Protein 1ZUZ (pdb70)

CATH classification: 1.10.238.10 (+1 more: 1.10.238.10)

B-factor: mean 43.31, std 7.16, range [25.45, 80.24]

Sequence (164 aa):
LTEEQIAEFKEAFSSLFDKDGDGTITTKELGTVMMRSLGQNPTEAELQDMINEVDADGNGTIDFPEFLTMMMMARKMKDTDSEEEIREAFRVFDKDGNGYISAAELRHVMTNLGEKLTDEEVDEMIREADIDGDGQVNYEEFVQMMMTAKRRRWWKLDFSSIVSLCNHLTR

Foldseek 3Di:
DDPVVVVVLVVLVCLQVVVPPQWHALVSVQQLQVLLPDHDDSVRSQVLQVVQVPVPPSIAGSVSSVVCCVPVPPPPDDPVVLVSVVCSQVVVPPQWRALVSNVSSCVSSPHDDDSVVSQVVQVVLCPPPPRTHGSVSSVVVVPDD/DCPPVVVVVVVVVVVVVVD

Organism: Homo sapiens (NCBI:txid9606)

Secondary structure (DSSP, 8-state):
--HHHHHHHHHHHHHH-TT-SS-B-HHHHHHHHHHTT----HHHHHHHHHHH-TT-SSSB-HHHHHHHHHHHSSS---HHHHHHHHHHHSTT-SSEE-HHHHHHHHHHHT----HHHHHHHHHHH-SSSSSSEEHHHHHHHTT--/--HHHHHHHHHHHHHHH--

GO terms:
  GO:0005509 calcium ion binding (F, IDA)
  GO:0035458 cellular response to interferon-beta (P, IDA)
  GO:0043539 protein serine/threonine kinase activator activity (F, IDA)
  GO:0046427 positive regulation of receptor signaling pathway via JAK-STAT (P, IDA)
  GO:0071346 cellular response to type II interferon (P, IDA)
  GO:0005737 cytoplasm (C, IDA)
  GO:1990456 mitochondrion-endoplasmic reticulum membrane tethering (P, IDA)
  GO:0016240 autophagosome membrane docking (P, IDA)
  GO:0060314 regulation of ryanodine-sensitive calcium-release channel activity (P, IDA)
  GO:0060315 negative regulation of ryanodine-sensitive calcium-release channel activity (P, IDA)
  GO:0140056 organelle localization by membrane tethering (P, IDA)
  GO:0019855 calcium channel inhibitor activity (F, IDA)
  GO:1901842 negative regulation of high voltage-gated calcium channel activity (P, IMP)
  GO:0098901 regulation of cardiac muscle cell action potential (P, IMP)
  GO:0005515 protein binding (F, IPI)
  GO:0005576 extracellular region (C, TAS)
  GO:0005654 nucleoplasm (C, TAS)
  GO:0005829 cytosol (C, TAS)
  GO:0005886 plasma membrane (C, TAS)
  GO:0072542 protein phosphatase activator activity (F, IDA)

Structure (mmCIF, N/CA/C/O backbone):
data_1ZUZ
#
_entry.id   1ZUZ
#
_cell.length_a   66.520
_cell.length_b   34.030
_cell.length_c   73.850
_cell.angle_alpha   90.00
_cell.angle_beta   109.58
_cell.angle_gamma   90.00
#
_symmetry.space_group_name_H-M   'C 1 2 1'
#
loop_
_entity.id
_entity.type
_entity.pdbx_description
1 polymer calmodulin
2 polymer 'DRP-1 kinase'
3 non-polymer 'CALCIUM ION'
4 water water
#
loop_
_atom_site.group_PDB
_atom_site.id
_atom_site.type_symbol
_atom_site.label_atom_id
_atom_site.label_alt_id
_atom_site.label_comp_id
_atom_site.label_asym_id
_atom_site.label_entity_id
_atom_site.label_seq_id
_atom_site.pdbx_PDB_ins_code
_atom_site.Cartn_x
_atom_site.Cartn_y
_atom_site.Cartn_z
_atom_site.occupancy
_atom_site.B_iso_or_equiv
_atom_site.auth_seq_id
_atom_site.auth_comp_id
_atom_site.auth_asym_id
_atom_site.auth_atom_id
_atom_site.pdbx_PDB_model_num
ATOM 1 N N . LEU A 1 5 ? 25.336 -8.364 35.924 1.00 44.82 4 LEU A N 1
ATOM 2 C CA . LEU A 1 5 ? 25.212 -7.194 34.987 1.00 44.20 4 LEU A CA 1
ATOM 3 C C . LEU A 1 5 ? 26.554 -6.909 34.303 1.00 42.45 4 LEU A C 1
ATOM 4 O O . LEU A 1 5 ? 27.525 -6.569 34.974 1.00 45.23 4 LEU A O 1
ATOM 9 N N . THR A 1 6 ? 26.615 -7.094 32.984 1.00 38.57 5 THR A N 1
ATOM 10 C CA . THR A 1 6 ? 27.857 -6.902 32.230 1.00 34.82 5 THR A CA 1
ATOM 11 C C . THR A 1 6 ? 27.978 -5.489 31.669 1.00 33.61 5 THR A C 1
ATOM 12 O O . THR A 1 6 ? 27.004 -4.763 31.525 1.00 31.80 5 THR A O 1
ATOM 16 N N . GLU A 1 7 ? 29.206 -5.108 31.334 1.00 34.47 6 GLU A N 1
ATOM 17 C CA . GLU A 1 7 ? 29.429 -3.803 30.746 1.00 34.85 6 GLU A CA 1
ATOM 18 C C . GLU A 1 7 ? 28.741 -3.702 29.371 1.00 34.65 6 GLU A C 1
ATOM 19 O O . GLU A 1 7 ? 28.276 -2.639 28.992 1.00 36.45 6 GLU A O 1
ATOM 25 N N . GLU A 1 8 ? 28.658 -4.821 28.649 1.00 33.25 7 GLU A N 1
ATOM 26 C CA . GLU A 1 8 ? 27.988 -4.861 27.356 1.00 33.00 7 GLU A CA 1
ATOM 27 C C . GLU A 1 8 ? 26.480 -4.610 27.503 1.00 32.97 7 GLU A C 1
ATOM 28 O O . GLU A 1 8 ? 25.910 -3.864 26.726 1.00 33.42 7 GLU A O 1
ATOM 34 N N . GLN A 1 9 ? 25.859 -5.215 28.509 1.00 33.45 8 GLN A N 1
ATOM 35 C CA . GLN A 1 9 ? 24.426 -4.973 28.796 1.00 34.66 8 GLN A CA 1
ATOM 36 C C . GLN A 1 9 ? 24.193 -3.512 29.141 1.00 34.27 8 GLN A C 1
ATOM 37 O O . GLN A 1 9 ? 23.204 -2.897 28.733 1.00 36.53 8 GLN A O 1
ATOM 43 N N . ILE A 1 10 ? 25.095 -2.953 29.950 1.00 35.63 9 ILE A N 1
ATOM 44 C CA . ILE A 1 10 ? 25.035 -1.548 30.288 1.00 35.63 9 ILE A CA 1
ATOM 45 C C . ILE A 1 10 ? 25.190 -0.690 29.028 1.00 35.91 9 ILE A C 1
ATOM 46 O O . ILE A 1 10 ? 24.439 0.263 28.845 1.00 37.95 9 ILE A O 1
ATOM 51 N N . ALA A 1 11 ? 26.163 -1.021 28.192 1.00 36.63 10 ALA A N 1
ATOM 52 C CA . ALA A 1 11 ? 26.358 -0.324 26.913 1.00 37.84 10 ALA A CA 1
ATOM 53 C C . ALA A 1 11 ? 25.098 -0.362 26.014 1.00 38.17 10 ALA A C 1
ATOM 54 O O . ALA A 1 11 ? 24.737 0.628 25.367 1.00 39.82 10 ALA A O 1
ATOM 56 N N . GLU A 1 12 ? 24.444 -1.514 25.989 1.00 37.13 11 GLU A N 1
ATOM 57 C CA . GLU A 1 12 ? 23.186 -1.664 25.258 1.00 37.92 11 GLU A CA 1
ATOM 58 C C . GLU A 1 12 ? 22.086 -0.777 25.815 1.00 37.70 11 GLU A C 1
ATOM 59 O O . GLU A 1 12 ? 21.375 -0.170 25.036 1.00 38.55 11 GLU A O 1
ATOM 65 N N . PHE A 1 13 ? 21.953 -0.679 27.149 1.00 38.68 12 PHE A N 1
ATOM 66 C CA . PHE A 1 13 ? 20.956 0.212 27.779 1.00 40.90 12 PHE A CA 1
ATOM 67 C C . PHE A 1 13 ? 21.254 1.647 27.395 1.00 39.96 12 PHE A C 1
ATOM 68 O O . PHE A 1 13 ? 20.357 2.401 27.036 1.00 39.73 12 PHE A O 1
ATOM 76 N N . LYS 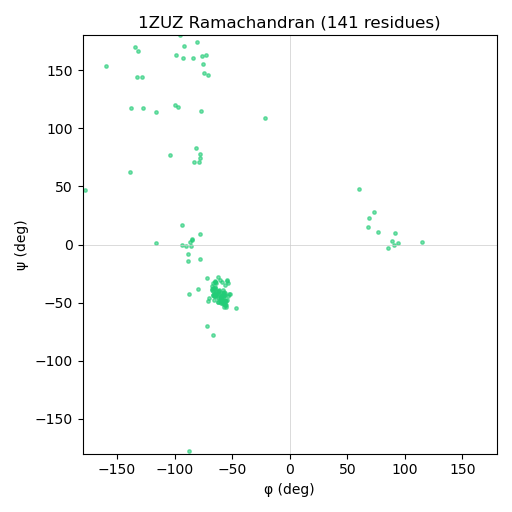A 1 14 ? 22.527 2.016 27.499 1.00 40.69 13 LYS A N 1
ATOM 77 C CA . LYS A 1 14 ? 22.980 3.351 27.125 1.00 41.71 13 LYS A CA 1
ATOM 78 C C . LYS A 1 14 ? 22.649 3.710 25.694 1.00 39.42 13 LYS A C 1
ATOM 79 O O . LYS A 1 14 ? 22.148 4.804 25.436 1.00 39.53 13 LYS A O 1
ATOM 85 N N . GLU A 1 15 ? 22.964 2.805 24.768 1.00 39.99 14 GLU A N 1
ATOM 86 C CA . GLU A 1 15 ? 22.665 2.988 23.339 1.00 39.49 14 GLU A CA 1
ATOM 87 C C . GLU A 1 15 ? 21.167 3.244 23.142 1.00 38.91 14 GLU A C 1
ATOM 88 O O . GLU A 1 15 ? 20.785 4.216 22.508 1.00 38.86 14 GLU A O 1
ATOM 94 N N . ALA A 1 16 ? 20.336 2.378 23.709 1.00 38.40 15 ALA A N 1
ATOM 95 C CA . ALA A 1 16 ? 18.876 2.543 23.627 1.00 39.05 15 ALA A CA 1
ATOM 96 C C . ALA A 1 16 ? 18.420 3.892 24.206 1.00 39.20 15 ALA A C 1
ATOM 97 O O . ALA A 1 16 ? 17.673 4.633 23.566 1.00 40.01 15 ALA A O 1
ATOM 99 N N . PHE A 1 17 ? 18.892 4.214 25.414 1.00 39.26 16 PHE A N 1
ATOM 100 C CA . PHE A 1 17 ? 18.540 5.468 26.074 1.00 38.77 16 PHE A CA 1
ATOM 101 C C . PHE A 1 17 ? 18.909 6.671 25.202 1.00 39.73 16 PHE A C 1
ATOM 102 O O . PHE A 1 17 ? 18.119 7.640 25.074 1.00 37.54 16 PHE A O 1
ATOM 110 N N A SER A 1 18 ? 20.097 6.615 24.605 0.50 38.59 17 SER A N 1
ATOM 111 N N B SER A 1 18 ? 20.111 6.600 24.616 0.50 38.26 17 SER A N 1
ATOM 112 C CA A SER A 1 18 ? 20.583 7.715 23.784 0.50 39.97 17 SER A CA 1
ATOM 113 C CA B SER A 1 18 ? 20.639 7.648 23.739 0.50 39.36 17 SER A CA 1
ATOM 114 C C A SER A 1 18 ? 19.861 7.864 22.435 0.50 39.90 17 SER A C 1
ATOM 115 C C B SER A 1 18 ? 19.764 7.890 22.509 0.50 39.59 17 SER A C 1
ATOM 116 O O A SER A 1 18 ? 19.940 8.918 21.806 0.50 39.96 17 SER A O 1
ATOM 117 O O B SER A 1 18 ? 19.639 9.028 22.038 0.50 39.26 17 SER A O 1
ATOM 122 N N . LEU A 1 19 ? 19.152 6.827 21.992 1.00 38.70 18 LEU A N 1
ATOM 123 C CA . LEU A 1 19 ? 18.287 6.969 20.825 1.00 40.49 18 LEU A CA 1
ATOM 124 C C . LEU A 1 19 ? 17.111 7.871 21.125 1.00 38.16 18 LEU A C 1
ATOM 125 O O . LEU A 1 19 ? 16.636 8.569 20.225 1.00 39.81 18 LEU A O 1
ATOM 130 N N . PHE A 1 20 ? 16.641 7.857 22.370 1.00 36.67 19 PHE A N 1
ATOM 131 C CA . PHE A 1 20 ? 15.545 8.732 22.795 1.00 37.02 19 PHE A CA 1
ATOM 132 C C . PHE A 1 20 ? 16.079 10.085 23.263 1.00 38.63 19 PHE A C 1
ATOM 133 O O . PHE A 1 20 ? 15.513 11.148 22.919 1.00 38.19 19 PHE A O 1
ATOM 141 N N . ASP A 1 21 ? 17.169 10.048 24.030 1.00 39.25 20 ASP A N 1
ATOM 142 C CA . ASP A 1 21 ? 17.746 11.259 24.625 1.00 41.07 20 ASP A CA 1
ATOM 143 C C . ASP A 1 21 ? 18.569 12.014 23.571 1.00 41.40 20 ASP A C 1
ATOM 144 O O . ASP A 1 21 ? 19.801 12.064 23.654 1.00 41.45 20 ASP A O 1
ATOM 149 N N . LYS A 1 22 ? 17.859 12.608 22.606 1.00 41.95 21 LYS A N 1
ATOM 150 C CA . LYS A 1 22 ? 18.472 13.246 21.423 1.00 43.72 21 LYS A CA 1
ATOM 151 C C . LYS A 1 22 ? 19.461 14.355 21.775 1.00 43.14 21 LYS A C 1
ATOM 152 O O . LYS A 1 22 ? 20.530 14.459 21.152 1.00 43.11 21 LYS A O 1
ATOM 158 N N . ASP A 1 23 ? 19.108 15.189 22.755 1.00 42.31 22 ASP A N 1
ATOM 159 C CA . ASP A 1 23 ? 20.014 16.289 23.168 1.00 42.61 22 ASP A CA 1
ATOM 160 C C . ASP A 1 23 ? 21.066 15.872 24.197 1.00 42.81 22 ASP A C 1
ATOM 161 O O . ASP A 1 23 ? 21.899 16.680 24.575 1.00 42.98 22 ASP A O 1
ATOM 166 N N . GLY A 1 24 ? 21.048 14.607 24.625 1.00 41.70 23 GLY A N 1
ATOM 167 C CA . GLY A 1 24 ? 22.099 14.062 25.473 1.00 42.12 23 GLY A CA 1
ATOM 168 C C . GLY A 1 24 ? 22.159 14.606 26.896 1.00 43.28 23 GLY A C 1
ATOM 169 O O . GLY A 1 24 ? 23.208 14.518 27.546 1.00 43.85 23 GLY A O 1
ATOM 170 N N . ASP A 1 25 ? 21.047 15.141 27.396 1.00 44.18 24 ASP A N 1
ATOM 171 C CA . ASP A 1 25 ? 21.031 15.779 28.725 1.00 43.88 24 ASP A CA 1
ATOM 172 C C . ASP A 1 25 ? 20.697 14.839 29.884 1.00 42.60 24 ASP A C 1
ATOM 173 O O . ASP A 1 25 ? 20.667 15.256 31.028 1.00 41.13 24 ASP A O 1
ATOM 178 N N . GLY A 1 26 ? 20.434 13.573 29.572 1.00 42.46 25 GLY A N 1
ATOM 179 C CA . GLY A 1 26 ? 20.165 12.567 30.586 1.00 42.77 25 GLY A CA 1
ATOM 180 C C . GLY A 1 26 ? 18.711 12.424 30.989 1.00 41.68 25 GLY A C 1
ATOM 181 O O . GLY A 1 26 ? 18.400 11.634 31.867 1.00 42.55 25 GLY A O 1
ATOM 182 N N . THR A 1 27 ? 17.810 13.169 30.350 1.00 42.69 26 THR A N 1
ATOM 183 C CA . THR A 1 27 ? 16.371 12.978 30.564 1.00 43.79 26 THR A CA 1
ATOM 184 C C . THR A 1 27 ? 15.664 12.811 29.216 1.00 41.35 26 THR A C 1
ATOM 185 O O . THR A 1 27 ? 16.041 13.426 28.224 1.00 41.21 26 THR A O 1
ATOM 189 N N . ILE A 1 28 ? 14.647 11.969 29.180 1.00 39.48 27 ILE A N 1
ATOM 190 C CA . ILE A 1 28 ? 13.812 11.849 28.007 1.00 39.73 27 ILE A CA 1
ATOM 191 C C . ILE A 1 28 ? 12.529 12.657 28.236 1.00 39.95 27 ILE A C 1
ATOM 192 O O . ILE A 1 28 ? 11.778 12.397 29.182 1.00 39.53 27 ILE A O 1
ATOM 197 N N . THR A 1 29 ? 12.306 13.634 27.361 1.00 40.03 28 THR A N 1
ATOM 198 C CA . THR A 1 29 ? 11.110 14.460 27.370 1.00 40.46 28 THR A CA 1
ATOM 199 C C . THR A 1 29 ? 9.986 13.897 26.474 1.00 40.49 28 THR A C 1
ATOM 200 O O . THR A 1 29 ? 10.216 12.990 25.676 1.00 39.31 28 THR A O 1
ATOM 204 N N . THR A 1 30 ? 8.793 14.485 26.564 1.00 39.75 29 THR A N 1
ATOM 205 C CA . THR A 1 30 ? 7.696 14.134 25.655 1.00 40.08 29 THR A CA 1
ATOM 206 C C . THR A 1 30 ? 8.076 14.465 24.212 1.00 39.88 29 THR A C 1
ATOM 207 O O . THR A 1 30 ? 7.776 13.704 23.303 1.00 40.33 29 THR A O 1
ATOM 211 N N . LYS A 1 31 ? 8.741 15.598 24.027 1.00 40.48 30 LYS A N 1
ATOM 212 C CA . LYS A 1 31 ? 9.291 15.982 22.728 1.00 41.01 30 LYS A CA 1
ATOM 213 C C . LYS A 1 31 ? 10.203 14.892 22.136 1.00 41.15 30 LYS A C 1
ATOM 214 O O . LYS A 1 31 ? 10.076 14.519 20.963 1.00 40.95 30 LYS A O 1
ATOM 220 N N . GLU A 1 32 ? 11.117 14.378 22.954 1.00 40.73 31 GLU A N 1
ATOM 221 C CA . GLU A 1 32 ? 12.070 13.350 22.501 1.00 41.16 31 GLU A CA 1
ATOM 222 C C . GLU A 1 32 ? 11.402 11.981 22.245 1.00 41.21 31 GLU A C 1
ATOM 223 O O . GLU A 1 32 ? 11.647 11.315 21.233 1.00 41.56 31 GLU A O 1
ATOM 229 N N . LEU A 1 33 ? 10.565 11.558 23.174 1.00 41.00 32 LEU A N 1
ATOM 230 C CA . LEU A 1 33 ? 9.818 10.317 23.025 1.00 39.97 32 LEU A CA 1
ATOM 231 C C . LEU A 1 33 ? 8.985 10.339 21.736 1.00 39.59 32 LEU A C 1
ATOM 232 O O . LEU A 1 33 ? 9.046 9.411 20.930 1.00 39.92 32 LEU A O 1
ATOM 237 N N . GLY A 1 34 ? 8.254 11.432 21.537 1.00 38.07 33 GLY A N 1
ATOM 238 C CA . GLY A 1 34 ? 7.446 11.682 20.329 1.00 39.29 33 GLY A CA 1
ATOM 239 C C . GLY A 1 34 ? 8.249 11.660 19.045 1.00 38.35 33 GLY A C 1
ATOM 240 O O . GLY A 1 34 ? 7.799 11.125 18.021 1.00 38.05 33 GLY A O 1
ATOM 241 N N . THR A 1 35 ? 9.457 12.215 19.094 1.00 37.89 34 THR A N 1
ATOM 242 C CA . THR A 1 35 ? 10.347 12.210 17.941 1.00 37.30 34 THR A CA 1
ATOM 243 C C . THR A 1 35 ? 10.681 10.790 17.466 1.00 36.54 34 THR A C 1
ATOM 244 O O . THR A 1 35 ? 10.584 10.477 16.271 1.00 35.65 34 THR A O 1
ATOM 248 N N . VAL A 1 36 ? 11.029 9.923 18.408 1.00 36.91 35 VAL A N 1
ATOM 249 C CA . VAL A 1 36 ? 11.306 8.524 18.098 1.00 37.51 35 VAL A CA 1
ATOM 250 C C . VAL A 1 36 ? 10.062 7.835 17.553 1.00 38.39 35 VAL A C 1
ATOM 251 O O . VAL A 1 36 ? 10.119 7.169 16.515 1.00 37.50 35 VAL A O 1
ATOM 255 N N A MET A 1 37 ? 8.929 8.009 18.225 0.50 38.43 36 MET A N 1
ATOM 256 N N B MET A 1 37 ? 8.950 8.000 18.272 0.50 39.07 36 MET A N 1
ATOM 257 C CA A MET A 1 37 ? 7.696 7.344 17.789 0.50 38.32 36 MET A CA 1
ATOM 258 C CA B MET A 1 37 ? 7.643 7.462 17.866 0.50 39.63 36 MET A CA 1
ATOM 259 C C A MET A 1 37 ? 7.207 7.816 16.419 0.50 38.73 36 MET A C 1
ATOM 260 C C B MET A 1 37 ? 7.301 7.812 16.427 0.50 39.40 36 MET A C 1
ATOM 261 O O A MET A 1 37 ? 6.687 7.013 15.633 0.50 38.85 36 MET A O 1
ATOM 262 O O B MET A 1 37 ? 6.982 6.935 15.614 0.50 39.43 36 MET A O 1
ATOM 271 N N . ARG A 1 38 ? 7.372 9.105 16.129 1.00 38.28 37 ARG A N 1
ATOM 272 C CA . ARG A 1 38 ? 7.073 9.631 14.778 1.00 40.13 37 ARG A CA 1
ATOM 273 C C . ARG A 1 38 ? 7.951 9.018 13.711 1.00 39.58 37 ARG A C 1
ATOM 274 O O . ARG A 1 38 ? 7.470 8.701 12.627 1.00 38.78 37 ARG A O 1
ATOM 282 N N . SER A 1 39 ? 9.237 8.861 14.017 1.00 39.97 38 SER A N 1
ATOM 283 C CA . SER A 1 39 ? 10.171 8.292 13.049 1.00 41.88 38 SER A CA 1
ATOM 284 C C . SER A 1 39 ? 9.777 6.856 12.693 1.00 43.30 38 SER A C 1
ATOM 285 O O . SER A 1 39 ? 10.049 6.397 11.585 1.00 42.27 38 SER A O 1
ATOM 288 N N . LEU A 1 40 ? 9.121 6.169 13.632 1.00 44.68 39 LEU A N 1
ATOM 289 C CA . LEU A 1 40 ? 8.616 4.806 13.417 1.00 45.27 39 LEU A CA 1
ATOM 290 C C . LEU A 1 40 ? 7.160 4.746 12.940 1.00 46.31 39 LEU A C 1
ATOM 291 O O . LEU A 1 40 ? 6.529 3.686 12.992 1.00 48.00 39 LEU A O 1
ATOM 296 N N . GLY A 1 41 ? 6.635 5.871 12.456 1.00 45.66 40 GLY A N 1
ATOM 297 C CA . GLY A 1 41 ? 5.333 5.903 11.790 1.00 44.83 40 GLY A CA 1
ATOM 298 C C . GLY A 1 41 ? 4.117 6.170 12.657 1.00 44.68 40 GLY A C 1
ATOM 299 O O . GLY A 1 41 ? 2.996 6.220 12.150 1.00 43.84 40 GLY A O 1
ATOM 300 N N . GLN A 1 42 ? 4.322 6.354 13.958 1.00 44.17 41 GLN A N 1
ATOM 301 C CA . GLN A 1 42 ? 3.212 6.593 14.887 1.00 44.69 41 GLN A CA 1
ATOM 302 C C . GLN A 1 42 ? 3.039 8.079 15.189 1.00 44.77 41 GLN A C 1
ATOM 303 O O . GLN A 1 42 ? 3.948 8.882 14.966 1.00 46.54 41 GLN A O 1
ATOM 309 N N . ASN A 1 43 ? 1.878 8.437 15.722 1.00 43.07 42 ASN A N 1
ATOM 310 C CA . ASN A 1 43 ? 1.530 9.847 15.926 1.00 43.24 42 ASN A CA 1
ATOM 311 C C . ASN A 1 43 ? 0.841 10.079 17.256 1.00 41.59 42 ASN A C 1
ATOM 312 O O . ASN A 1 43 ? -0.300 10.541 17.301 1.00 40.09 42 ASN A O 1
ATOM 317 N N . PRO A 1 44 ? 1.553 9.799 18.356 1.00 40.93 43 PRO A N 1
ATOM 318 C CA . PRO A 1 44 ? 0.948 10.001 19.664 1.00 40.66 43 PRO A CA 1
ATOM 319 C C . PRO A 1 44 ? 0.782 11.476 19.994 1.00 41.56 43 PRO A C 1
ATOM 320 O O . PRO A 1 44 ? 1.644 12.294 19.644 1.00 42.59 43 PRO A O 1
ATOM 324 N N . THR A 1 45 ? -0.285 11.794 20.714 1.00 41.56 44 THR A N 1
ATOM 325 C CA . THR A 1 45 ? -0.489 13.162 21.210 1.00 41.68 44 THR A CA 1
ATOM 326 C C . THR A 1 45 ? 0.462 13.497 22.351 1.00 42.28 44 THR A C 1
ATOM 327 O O . THR A 1 45 ? 1.067 12.610 22.972 1.00 39.72 44 THR A O 1
ATOM 331 N N . GLU A 1 46 ? 0.593 14.790 22.630 1.00 41.27 45 GLU A N 1
ATOM 332 C CA . GLU A 1 46 ? 1.398 15.237 23.766 1.00 39.35 45 GLU A CA 1
ATOM 333 C C . GLU A 1 46 ? 0.891 14.618 25.069 1.00 38.96 45 GLU A C 1
ATOM 334 O O . GLU A 1 46 ? 1.690 14.184 25.889 1.00 39.81 45 GLU A O 1
ATOM 340 N N . ALA A 1 47 ? -0.437 14.589 25.265 1.00 36.81 46 ALA A N 1
ATOM 341 C CA . ALA A 1 47 ? -1.003 13.996 26.490 1.00 36.75 46 ALA A CA 1
ATOM 342 C C . ALA A 1 47 ? -0.724 12.477 26.595 1.00 36.00 46 ALA A C 1
ATOM 343 O O . ALA A 1 47 ? -0.390 11.968 27.667 1.00 34.44 46 ALA A O 1
ATOM 345 N N . GLU A 1 48 ? -0.860 11.769 25.481 1.00 36.44 47 GLU A N 1
ATOM 346 C CA . GLU A 1 48 ? -0.534 10.330 25.435 1.00 37.64 47 GLU A CA 1
ATOM 347 C C . GLU A 1 48 ? 0.936 10.061 25.802 1.00 37.98 47 GLU A C 1
ATOM 348 O O . GLU A 1 48 ? 1.226 9.170 26.593 1.00 37.98 47 GLU A O 1
ATOM 354 N N . LEU A 1 49 ? 1.848 10.849 25.236 1.00 38.07 48 LEU A N 1
ATOM 355 C CA . LEU A 1 49 ? 3.273 10.807 25.601 1.00 38.24 48 LEU A CA 1
ATOM 356 C C . LEU A 1 49 ? 3.475 11.065 27.081 1.00 37.80 48 LEU A C 1
ATOM 357 O O . LEU A 1 49 ? 4.228 10.345 27.728 1.00 39.20 48 LEU A O 1
ATOM 362 N N . GLN A 1 50 ? 2.790 12.067 27.633 1.00 37.49 49 GLN A N 1
ATOM 363 C CA . GLN A 1 50 ? 2.903 12.311 29.069 1.00 36.69 49 GLN A CA 1
ATOM 364 C C . GLN A 1 50 ? 2.413 11.125 29.897 1.00 34.95 49 GLN A C 1
ATOM 365 O O . GLN A 1 50 ? 3.027 10.789 30.898 1.00 37.03 49 GLN A O 1
ATOM 371 N N . ASP A 1 51 ? 1.317 10.496 29.480 1.00 35.89 50 ASP A N 1
ATOM 372 C CA . ASP A 1 51 ? 0.799 9.329 30.176 1.00 35.69 50 ASP A CA 1
ATOM 373 C C . ASP A 1 51 ? 1.829 8.189 30.166 1.00 35.77 50 ASP A C 1
ATOM 374 O O . ASP A 1 51 ? 1.987 7.485 31.163 1.00 35.86 50 ASP A O 1
ATOM 379 N N . MET A 1 52 ? 2.524 8.020 29.049 1.00 37.87 51 MET A N 1
ATOM 380 C CA . MET A 1 52 ? 3.611 7.025 28.946 1.00 38.59 51 MET A CA 1
ATOM 381 C C . MET A 1 52 ? 4.696 7.292 29.969 1.00 39.15 51 MET A C 1
ATOM 382 O O . MET A 1 52 ? 5.149 6.381 30.661 1.00 41.92 51 MET A O 1
ATOM 387 N N . ILE A 1 53 ? 5.137 8.543 30.038 1.00 39.98 52 ILE A N 1
ATOM 388 C CA . ILE A 1 53 ? 6.137 8.951 31.017 1.00 40.10 52 ILE A CA 1
ATOM 389 C C . ILE A 1 53 ? 5.654 8.738 32.439 1.00 36.66 52 ILE A C 1
ATOM 390 O O . ILE A 1 53 ? 6.386 8.163 33.254 1.00 39.61 52 ILE A O 1
ATOM 395 N N . ASN A 1 54 ? 4.448 9.206 32.744 1.00 36.53 53 ASN A N 1
ATOM 396 C CA . ASN A 1 54 ? 3.918 9.114 34.105 1.00 36.28 53 ASN A CA 1
ATOM 397 C C . ASN A 1 54 ? 3.944 7.700 34.658 1.00 38.25 53 ASN A C 1
ATOM 398 O O . ASN A 1 54 ? 4.114 7.511 35.874 1.00 38.57 53 ASN A O 1
ATOM 403 N N . GLU A 1 55 ? 3.751 6.700 33.795 1.00 38.48 54 GLU A N 1
ATOM 404 C CA . GLU A 1 55 ? 3.777 5.285 34.245 1.00 37.76 54 GLU A CA 1
ATOM 405 C C . GLU A 1 55 ? 5.070 4.898 34.960 1.00 37.55 54 GLU A C 1
ATOM 406 O O . GLU A 1 55 ? 5.066 4.111 35.897 1.00 37.41 54 GLU A O 1
ATOM 412 N N . VAL A 1 56 ? 6.170 5.467 34.514 1.00 36.55 55 VAL A N 1
ATOM 413 C CA . VAL A 1 56 ? 7.491 5.134 35.044 1.00 38.15 55 VAL A CA 1
ATOM 414 C C . VAL A 1 56 ? 8.219 6.294 35.752 1.00 38.84 55 VAL A C 1
ATOM 415 O O . VAL A 1 56 ? 9.343 6.119 36.224 1.00 39.19 55 VAL A O 1
ATOM 419 N N . ASP A 1 57 ? 7.571 7.459 35.832 1.00 40.67 56 ASP A N 1
ATOM 420 C CA . ASP A 1 57 ? 8.170 8.662 36.415 1.00 41.34 56 ASP A CA 1
ATOM 421 C C . ASP A 1 57 ? 8.150 8.593 37.940 1.00 42.56 56 ASP A C 1
ATOM 422 O O . ASP A 1 57 ? 7.379 9.277 38.602 1.00 43.75 56 ASP A O 1
ATOM 427 N N . ALA A 1 58 ? 9.036 7.771 38.487 1.00 44.83 57 ALA A N 1
ATOM 428 C CA . ALA A 1 58 ? 9.053 7.481 39.925 1.00 45.61 57 ALA A CA 1
ATOM 429 C C . ALA A 1 58 ? 9.376 8.702 40.782 1.00 47.32 57 ALA A C 1
ATOM 430 O O . ALA A 1 58 ? 8.876 8.805 41.893 1.00 48.51 57 ALA A O 1
ATOM 432 N N . ASP A 1 59 ? 10.182 9.636 40.273 1.00 47.30 58 ASP A N 1
ATOM 433 C CA . ASP A 1 59 ? 10.530 10.839 41.063 1.00 47.62 58 ASP A CA 1
ATOM 434 C C . ASP A 1 59 ? 9.617 12.028 40.795 1.00 47.28 58 ASP A C 1
ATOM 435 O O . ASP A 1 59 ? 9.807 13.092 41.376 1.00 49.26 58 ASP A O 1
ATOM 440 N N . GLY A 1 60 ? 8.641 11.851 39.903 1.00 46.59 59 GLY A N 1
ATOM 441 C CA . GLY A 1 60 ? 7.617 12.849 39.635 1.00 45.16 59 GLY A CA 1
ATOM 442 C C . GLY A 1 60 ? 8.023 14.150 38.966 1.00 44.40 59 GLY A C 1
ATOM 443 O O . GLY A 1 60 ? 7.247 15.118 38.977 1.00 45.69 59 GLY A O 1
ATOM 444 N N . ASN A 1 61 ? 9.212 14.204 38.377 1.00 43.33 60 ASN A N 1
ATOM 445 C CA . ASN A 1 61 ? 9.656 15.433 37.720 1.00 43.64 60 ASN A CA 1
ATOM 446 C C . ASN A 1 61 ? 9.167 15.594 36.269 1.00 45.20 60 ASN A C 1
ATOM 447 O O . ASN A 1 61 ? 9.530 16.558 35.604 1.00 46.55 60 ASN A O 1
ATOM 452 N N . GLY A 1 62 ? 8.347 14.657 35.787 1.00 43.21 61 GLY A N 1
ATOM 453 C CA . GLY A 1 62 ? 7.736 14.762 34.460 1.00 42.48 61 GLY A CA 1
ATOM 454 C C . GLY A 1 62 ? 8.519 14.270 33.260 1.00 42.06 61 GLY A C 1
ATOM 455 O O . GLY A 1 62 ? 7.997 14.297 32.137 1.00 41.69 61 GLY A O 1
ATOM 456 N N . THR A 1 63 ? 9.767 13.824 33.469 1.00 41.29 62 THR A N 1
ATOM 457 C CA . THR A 1 63 ? 10.573 13.239 32.401 1.00 40.94 62 THR A CA 1
ATOM 458 C C . THR A 1 63 ? 11.206 11.916 32.874 1.00 40.42 62 THR A C 1
ATOM 459 O O . THR A 1 63 ? 11.192 11.614 34.073 1.00 40.25 62 THR A O 1
ATOM 463 N N . ILE A 1 64 ? 11.731 11.155 31.914 1.00 39.20 63 ILE A N 1
ATOM 464 C CA . ILE A 1 64 ? 12.309 9.815 32.133 1.00 39.29 63 ILE A CA 1
ATOM 465 C C . ILE A 1 64 ? 13.823 9.918 32.260 1.00 40.57 63 ILE A C 1
ATOM 466 O O . ILE A 1 64 ? 14.491 10.342 31.330 1.00 42.54 63 ILE A O 1
ATOM 471 N N .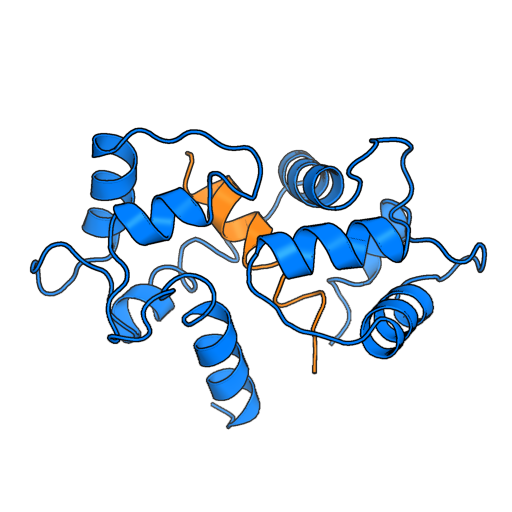 ASP A 1 65 ? 14.354 9.530 33.413 1.00 39.73 64 ASP A N 1
ATOM 472 C CA . ASP A 1 65 ? 15.787 9.401 33.594 1.00 39.76 64 ASP A CA 1
ATOM 473 C C . ASP A 1 65 ? 16.255 7.958 33.362 1.00 39.59 64 ASP A C 1
ATOM 474 O O . ASP A 1 65 ? 15.478 7.083 33.026 1.00 39.94 64 ASP A O 1
ATOM 479 N N . PHE A 1 66 ? 17.553 7.709 33.496 1.00 38.14 65 PHE A N 1
ATOM 480 C CA . PHE A 1 66 ? 18.065 6.405 33.161 1.00 38.35 65 PHE A CA 1
ATOM 481 C C . PHE A 1 66 ? 17.408 5.227 33.881 1.00 36.25 65 PHE A C 1
ATOM 482 O O . PHE A 1 66 ? 16.987 4.299 33.209 1.00 38.77 65 PHE A O 1
ATOM 490 N N . PRO A 1 67 ? 17.337 5.233 35.229 1.00 38.14 66 PRO A N 1
ATOM 491 C CA . PRO A 1 67 ? 16.680 4.093 35.879 1.00 38.32 66 PRO A CA 1
ATOM 492 C C . PRO A 1 67 ? 15.197 3.943 35.547 1.00 38.36 66 PRO A C 1
ATOM 493 O O . PRO A 1 67 ? 14.708 2.814 35.483 1.00 37.06 66 PRO A O 1
ATOM 497 N N . GLU A 1 68 ? 14.486 5.062 35.338 1.00 36.08 67 GLU A N 1
ATOM 498 C CA . GLU A 1 68 ? 13.055 5.021 34.938 1.00 36.04 67 GLU A CA 1
ATOM 499 C C . GLU A 1 68 ? 12.884 4.419 33.525 1.00 36.13 67 GLU A C 1
ATOM 500 O O . GLU A 1 68 ? 11.900 3.724 33.228 1.00 35.94 67 GLU A O 1
ATOM 506 N N . PHE A 1 69 ? 13.862 4.667 32.664 1.00 36.87 68 PHE A N 1
ATOM 507 C CA . PHE A 1 69 ? 13.931 4.038 31.340 1.00 37.28 68 PHE A CA 1
ATOM 508 C C . PHE A 1 69 ? 14.180 2.541 31.434 1.00 36.77 68 PHE A C 1
ATOM 509 O O . PHE A 1 69 ? 13.558 1.748 30.724 1.00 36.80 68 PHE A O 1
ATOM 517 N N . LEU A 1 70 ? 15.097 2.138 32.318 1.00 37.88 69 LEU A N 1
ATOM 518 C CA . LEU A 1 70 ? 15.305 0.723 32.591 1.00 38.51 69 LEU A CA 1
ATOM 519 C C . LEU A 1 70 ? 14.027 0.037 33.029 1.00 37.37 69 LEU A C 1
ATOM 520 O O . LEU A 1 70 ? 13.732 -1.059 32.576 1.00 34.95 69 LEU A O 1
ATOM 525 N N . THR A 1 71 ? 13.247 0.701 33.879 1.00 37.42 70 THR A N 1
ATOM 526 C CA . THR A 1 71 ? 11.963 0.201 34.331 1.00 37.03 70 THR A CA 1
ATOM 527 C C . THR A 1 71 ? 10.962 0.030 33.181 1.00 36.67 70 THR A C 1
ATOM 528 O O . THR A 1 71 ? 10.262 -0.981 33.101 1.00 35.29 70 THR A O 1
ATOM 532 N N A MET A 1 72 ? 10.907 1.026 32.304 0.50 37.68 71 MET A N 1
ATOM 533 N N B MET A 1 72 ? 10.887 1.038 32.320 0.50 36.87 71 MET A N 1
ATOM 534 C CA A MET A 1 72 ? 10.064 0.984 31.116 0.50 39.00 71 MET A CA 1
ATOM 535 C CA B MET A 1 72 ? 10.037 1.002 31.138 0.50 37.68 71 MET A CA 1
ATOM 536 C C A MET A 1 72 ? 10.448 -0.210 30.244 0.50 39.92 71 MET A C 1
ATOM 537 C C B MET A 1 72 ? 10.405 -0.205 30.286 0.50 38.51 71 MET A C 1
ATOM 538 O O A MET A 1 72 ? 9.589 -0.960 29.786 0.50 39.49 71 MET A O 1
ATOM 539 O O B MET A 1 72 ? 9.544 -0.974 29.869 0.50 38.22 71 MET A O 1
ATOM 548 N N A MET A 1 73 ? 11.746 -0.401 30.030 0.50 40.34 72 MET A N 1
ATOM 549 N N B MET A 1 73 ? 11.699 -0.386 30.047 0.50 38.79 72 MET A N 1
ATOM 550 C CA A MET A 1 73 ? 12.206 -1.547 29.242 0.50 42.20 72 MET A CA 1
ATOM 551 C CA B MET A 1 73 ? 12.153 -1.535 29.271 0.50 40.53 72 MET A CA 1
ATOM 552 C C A MET A 1 73 ? 11.883 -2.867 29.945 0.50 43.28 72 MET A C 1
ATOM 553 C C B MET A 1 73 ? 11.785 -2.837 29.962 0.50 42.33 72 MET A C 1
ATOM 554 O O A MET A 1 73 ? 11.515 -3.849 29.290 0.50 43.27 72 MET A O 1
ATOM 555 O O B MET A 1 73 ? 11.287 -3.771 29.322 0.50 42.16 72 MET A O 1
ATOM 564 N N . ALA A 1 74 ? 12.022 -2.892 31.269 1.00 43.94 73 ALA A N 1
ATOM 565 C CA . ALA A 1 74 ? 11.713 -4.090 32.070 1.00 45.60 73 ALA A CA 1
ATOM 566 C C . ALA A 1 74 ? 10.263 -4.495 31.943 1.00 48.08 73 ALA A C 1
ATOM 567 O O . ALA A 1 74 ? 9.962 -5.667 31.726 1.00 48.67 73 ALA A O 1
ATOM 569 N N . ARG A 1 75 ? 9.368 -3.522 32.072 1.00 49.53 74 ARG A N 1
ATOM 570 C CA . ARG A 1 75 ? 7.946 -3.761 31.907 1.00 52.89 74 ARG A CA 1
ATOM 571 C C . ARG A 1 75 ? 7.595 -4.006 30.455 1.00 57.45 74 ARG A C 1
ATOM 572 O O . ARG A 1 75 ? 7.263 -5.138 30.056 1.00 59.36 74 ARG A O 1
ATOM 580 N N . LYS A 1 76 ? 7.698 -2.925 29.681 1.00 60.90 75 LYS A N 1
ATOM 581 C CA . LYS A 1 76 ? 7.058 -2.788 28.369 1.00 63.47 75 LYS A CA 1
ATOM 582 C C . LYS A 1 76 ? 7.821 -3.548 27.300 1.00 66.55 75 LYS A C 1
ATOM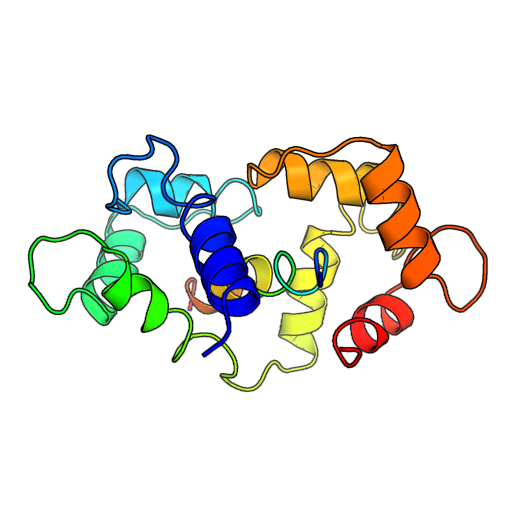 583 O O . LYS A 1 76 ? 7.545 -3.406 26.102 1.00 67.13 75 LYS A O 1
ATOM 589 N N . MET A 1 77 ? 8.789 -4.344 27.745 1.00 69.61 76 MET A N 1
ATOM 590 C CA . MET A 1 77 ? 9.385 -5.375 26.917 1.00 72.40 76 MET A CA 1
ATOM 591 C C . MET A 1 77 ? 9.462 -6.688 27.661 1.00 73.05 76 MET A C 1
ATOM 592 O O . MET A 1 77 ? 9.735 -6.728 28.859 1.00 73.68 76 MET A O 1
ATOM 597 N N . LYS A 1 78 ? 9.262 -7.760 26.904 1.00 73.91 77 LYS A N 1
ATOM 598 C CA . LYS A 1 78 ? 8.885 -9.061 27.440 1.00 74.03 77 LYS A CA 1
ATOM 599 C C . LYS A 1 78 ? 7.551 -8.927 28.173 1.00 73.48 77 LYS A C 1
ATOM 600 O O . LYS A 1 78 ? 7.379 -9.365 29.314 1.00 74.10 77 LYS A O 1
ATOM 606 N N . ASP A 1 79 ? 6.620 -8.273 27.487 1.00 72.30 78 ASP A N 1
ATOM 607 C CA . ASP A 1 79 ? 5.215 -8.395 27.792 1.00 70.79 78 ASP A CA 1
ATOM 608 C C . ASP A 1 79 ? 4.910 -9.850 27.426 1.00 69.29 78 ASP A C 1
ATOM 609 O O . ASP A 1 79 ? 4.857 -10.696 28.318 1.00 70.34 78 ASP A O 1
ATOM 614 N N . THR A 1 80 ? 4.754 -10.143 26.130 1.00 66.70 79 THR A N 1
ATOM 615 C CA . THR A 1 80 ? 4.805 -11.531 25.605 1.00 64.44 79 THR A CA 1
ATOM 616 C C . THR A 1 80 ? 4.641 -11.569 24.074 1.00 62.27 79 THR A C 1
ATOM 617 O O . THR A 1 80 ? 3.891 -12.393 23.548 1.00 61.97 79 THR A O 1
ATOM 621 N N . ASP A 1 81 ? 5.378 -10.696 23.381 1.00 59.51 80 ASP A N 1
ATOM 622 C CA . ASP A 1 81 ? 5.190 -10.404 21.940 1.00 57.18 80 ASP A CA 1
ATOM 623 C C . ASP A 1 81 ? 4.470 -11.482 21.122 1.00 54.74 80 ASP A C 1
ATOM 624 O O . ASP A 1 81 ? 5.014 -12.556 20.866 1.00 54.12 80 ASP A O 1
ATOM 629 N N . SER A 1 82 ? 3.241 -11.170 20.720 1.00 52.20 81 SER A N 1
ATOM 630 C CA . SER A 1 82 ? 2.414 -12.058 19.909 1.00 50.68 81 SER A CA 1
ATOM 631 C C . SER A 1 82 ? 2.804 -11.979 18.443 1.00 49.09 81 SER A C 1
ATOM 632 O O . SER A 1 82 ? 3.631 -11.154 18.049 1.00 47.87 81 SER A O 1
ATOM 635 N N . GLU A 1 83 ? 2.181 -12.835 17.639 1.00 47.67 82 GLU A N 1
ATOM 636 C CA . GLU A 1 83 ? 2.411 -12.861 16.193 1.00 46.83 82 GLU A CA 1
ATOM 637 C C . GLU A 1 83 ? 2.181 -11.509 15.535 1.00 45.21 82 GLU A C 1
ATOM 638 O O . GLU A 1 83 ? 3.038 -11.011 14.806 1.00 44.91 82 GLU A O 1
ATOM 644 N N . GLU A 1 84 ? 1.016 -10.932 15.805 1.00 43.61 83 GLU A N 1
ATOM 645 C CA . GLU A 1 84 ? 0.580 -9.702 15.150 1.00 42.82 83 GLU A CA 1
ATOM 646 C C . GLU A 1 84 ? 1.550 -8.543 15.413 1.00 41.61 83 GLU A C 1
ATOM 647 O O . GLU A 1 84 ? 1.951 -7.845 14.487 1.00 40.83 83 GLU A O 1
ATOM 653 N N . GLU A 1 85 ? 1.943 -8.359 16.668 1.00 40.87 84 GLU A N 1
ATOM 654 C CA . GLU A 1 85 ? 2.846 -7.255 17.028 1.00 40.10 84 GLU A CA 1
ATOM 655 C C . GLU A 1 85 ? 4.293 -7.469 16.544 1.00 40.10 84 GLU A C 1
ATOM 656 O O . GLU A 1 85 ? 4.992 -6.507 16.237 1.00 38.37 84 GLU A O 1
ATOM 662 N N . ILE A 1 86 ? 4.729 -8.720 16.429 1.00 39.79 85 ILE A N 1
ATOM 663 C CA . ILE A 1 86 ? 6.019 -9.015 15.779 1.00 40.24 85 ILE A CA 1
ATOM 664 C C . ILE A 1 86 ? 5.954 -8.622 14.294 1.00 39.71 85 ILE A C 1
ATOM 665 O O . ILE A 1 86 ? 6.920 -8.107 13.725 1.00 39.14 85 ILE A O 1
ATOM 670 N N . ARG A 1 87 ? 4.804 -8.864 13.678 1.00 40.23 86 ARG A N 1
ATOM 671 C CA . ARG A 1 87 ? 4.586 -8.474 12.288 1.00 40.91 86 ARG A CA 1
ATOM 672 C C . ARG A 1 87 ? 4.604 -6.945 12.144 1.00 40.23 86 ARG A C 1
ATOM 673 O O . ARG A 1 87 ? 5.111 -6.421 11.146 1.00 39.75 86 ARG A O 1
ATOM 681 N N . GLU A 1 88 ? 4.053 -6.244 13.138 1.00 39.59 87 GLU A N 1
ATOM 682 C CA . GLU A 1 88 ? 4.086 -4.777 13.166 1.00 39.90 87 GLU A CA 1
ATOM 683 C C . GLU A 1 88 ? 5.522 -4.261 13.117 1.00 40.19 87 GLU A C 1
ATOM 684 O O . GLU A 1 88 ? 5.833 -3.329 12.373 1.00 40.58 87 GLU A O 1
ATOM 690 N N . ALA A 1 89 ? 6.388 -4.875 13.919 1.00 40.38 88 ALA A N 1
ATOM 691 C CA . ALA A 1 89 ? 7.800 -4.496 13.978 1.00 40.64 88 ALA A CA 1
ATOM 692 C C . ALA A 1 89 ? 8.488 -4.799 12.659 1.00 41.13 88 ALA A C 1
ATOM 693 O O . ALA A 1 89 ? 9.230 -3.979 12.137 1.00 41.56 88 ALA A O 1
ATOM 695 N N . PHE A 1 90 ? 8.219 -5.973 12.106 1.00 41.74 89 PHE A N 1
ATOM 696 C CA . PHE A 1 90 ? 8.762 -6.342 10.794 1.00 41.68 89 PHE A CA 1
ATOM 697 C C . PHE A 1 90 ? 8.393 -5.289 9.740 1.00 42.18 89 PHE A C 1
ATOM 698 O O . PHE A 1 90 ? 9.251 -4.816 8.985 1.00 42.38 89 PHE A O 1
ATOM 706 N N . ARG A 1 91 ? 7.113 -4.925 9.722 1.00 41.87 90 ARG A N 1
ATOM 707 C CA . ARG A 1 91 ? 6.575 -3.893 8.827 1.00 42.68 90 ARG A CA 1
ATOM 708 C C . ARG A 1 91 ? 7.313 -2.543 8.925 1.00 42.46 90 ARG A C 1
ATOM 709 O O . ARG A 1 91 ? 7.388 -1.802 7.942 1.00 43.29 90 ARG A O 1
ATOM 717 N N . VAL A 1 92 ? 7.836 -2.219 10.110 1.00 40.57 91 VAL A N 1
ATOM 718 C CA . VAL A 1 92 ? 8.633 -1.004 10.297 1.00 39.47 91 VAL A CA 1
ATOM 719 C C . VAL A 1 92 ? 9.941 -1.102 9.513 1.00 40.18 91 VAL A C 1
ATOM 720 O O . VAL A 1 92 ? 10.389 -0.117 8.920 1.00 40.46 91 VAL A O 1
ATOM 724 N N . PHE A 1 93 ? 10.544 -2.289 9.522 1.00 39.90 92 PHE A N 1
ATOM 725 C CA . PHE A 1 93 ? 11.825 -2.535 8.850 1.00 40.52 92 PHE A CA 1
ATOM 726 C C . PHE A 1 93 ? 11.640 -2.732 7.343 1.00 41.79 92 PHE A C 1
ATOM 727 O O . PHE A 1 93 ? 12.467 -2.286 6.538 1.00 41.92 92 PHE A O 1
ATOM 735 N N . ASP A 1 94 ? 10.556 -3.407 6.972 1.00 42.26 93 ASP A N 1
ATOM 736 C CA . ASP A 1 94 ? 10.205 -3.634 5.569 1.00 43.10 93 ASP A CA 1
ATOM 737 C C . ASP A 1 94 ? 9.479 -2.401 5.048 1.00 43.06 93 ASP A C 1
ATOM 738 O O . ASP A 1 94 ? 8.271 -2.428 4.802 1.00 43.13 93 ASP A O 1
ATOM 743 N N . LYS A 1 95 ? 10.234 -1.319 4.887 1.00 43.18 94 LYS A N 1
ATOM 744 C CA . LYS A 1 95 ? 9.673 -0.029 4.492 1.00 43.31 94 LYS A CA 1
ATOM 745 C C . LYS A 1 95 ? 8.700 -0.130 3.317 1.00 43.03 94 LYS A C 1
ATOM 746 O O . LYS A 1 95 ? 7.557 0.335 3.416 1.00 43.66 94 LYS A O 1
ATOM 752 N N . ASP A 1 96 ? 9.131 -0.724 2.205 1.00 42.59 95 ASP A N 1
ATOM 753 C CA . ASP A 1 96 ? 8.262 -0.768 1.021 1.00 41.87 95 ASP A CA 1
ATOM 754 C C . ASP A 1 96 ? 7.180 -1.840 1.123 1.00 41.85 95 ASP A C 1
ATOM 755 O O . ASP A 1 96 ? 6.241 -1.842 0.341 1.00 42.44 95 ASP A O 1
ATOM 760 N N . GLY A 1 97 ? 7.317 -2.740 2.095 1.00 41.98 96 GLY A N 1
ATOM 761 C CA . GLY A 1 97 ? 6.282 -3.731 2.383 1.00 41.44 96 GLY A CA 1
ATOM 762 C C . GLY A 1 97 ? 6.178 -4.838 1.355 1.00 40.86 96 GLY A C 1
ATOM 763 O O . GLY A 1 97 ? 5.106 -5.407 1.163 1.00 40.39 96 GLY A O 1
ATOM 764 N N . ASN A 1 98 ? 7.293 -5.145 0.696 1.00 40.94 97 ASN A N 1
ATOM 765 C CA . ASN A 1 98 ? 7.347 -6.249 -0.272 1.00 40.92 97 ASN A CA 1
ATOM 766 C C . ASN A 1 98 ? 7.652 -7.612 0.363 1.00 40.41 97 ASN A C 1
ATOM 767 O O . ASN A 1 98 ? 7.774 -8.601 -0.342 1.00 40.10 97 ASN A O 1
ATOM 772 N N . GLY A 1 99 ? 7.783 -7.650 1.690 1.00 40.34 98 GLY A N 1
ATOM 773 C CA . GLY A 1 99 ? 7.999 -8.907 2.425 1.00 40.37 98 GLY A CA 1
ATOM 774 C C . GLY A 1 99 ? 9.453 -9.259 2.693 1.00 40.48 98 GLY A C 1
ATOM 775 O O . GLY A 1 99 ? 9.753 -10.301 3.295 1.00 39.47 98 GLY A O 1
ATOM 776 N N . TYR A 1 100 ? 10.355 -8.379 2.260 1.00 40.90 99 TYR A N 1
ATOM 777 C CA . TYR A 1 100 ? 11.794 -8.613 2.337 1.00 40.38 99 TYR A CA 1
ATOM 778 C C . TYR A 1 100 ? 12.507 -7.355 2.793 1.00 40.81 99 TYR A C 1
ATOM 779 O O . TYR A 1 100 ? 12.454 -6.328 2.122 1.00 40.89 99 TYR A O 1
ATOM 788 N N . ILE A 1 101 ? 13.161 -7.425 3.949 1.00 41.06 100 ILE A N 1
ATOM 789 C CA . ILE A 1 101 ? 13.991 -6.321 4.407 1.00 40.28 100 ILE A CA 1
ATOM 790 C C . ILE A 1 101 ? 15.303 -6.330 3.640 1.00 39.41 100 ILE A C 1
ATOM 791 O O . ILE A 1 101 ? 16.107 -7.263 3.780 1.00 39.20 100 ILE A O 1
ATOM 796 N N . SER A 1 102 ? 15.521 -5.292 2.842 1.00 39.09 101 SER A N 1
ATOM 797 C CA . SER A 1 102 ? 16.801 -5.085 2.178 1.00 38.51 101 SER A CA 1
ATOM 798 C C . SER A 1 102 ? 17.785 -4.379 3.112 1.00 37.83 101 SE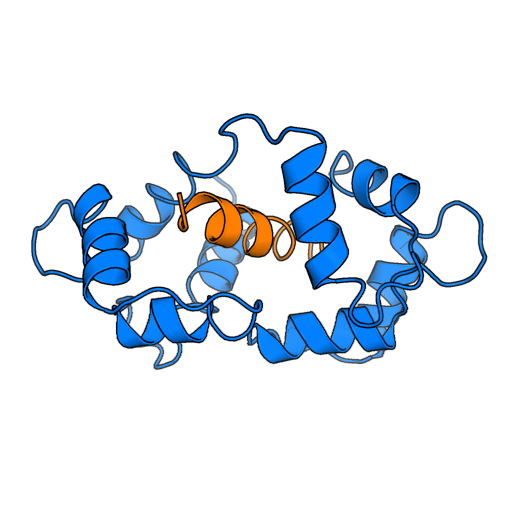R A C 1
ATOM 799 O O . SER A 1 102 ? 17.388 -3.729 4.098 1.00 37.60 101 SER A O 1
ATOM 802 N N . ALA A 1 103 ? 19.066 -4.492 2.781 1.00 36.83 102 ALA A N 1
ATOM 803 C CA . ALA A 1 103 ? 20.109 -3.752 3.490 1.00 36.53 102 ALA A CA 1
ATOM 804 C C . ALA A 1 103 ? 19.788 -2.260 3.535 1.00 35.91 102 ALA A C 1
ATOM 805 O O . ALA A 1 103 ? 19.947 -1.638 4.569 1.00 35.66 102 ALA A O 1
ATOM 807 N N . ALA A 1 104 ? 19.316 -1.696 2.420 1.00 36.24 103 ALA A N 1
ATOM 808 C CA . ALA A 1 104 ? 19.000 -0.258 2.345 1.00 35.09 103 ALA A CA 1
ATOM 809 C C . ALA A 1 104 ? 17.862 0.170 3.289 1.00 35.59 103 ALA A C 1
ATOM 810 O O . ALA A 1 104 ? 17.913 1.244 3.900 1.00 35.16 103 ALA A O 1
ATOM 812 N N . GLU A 1 105 ? 16.827 -0.663 3.373 1.00 36.37 104 GLU A N 1
ATOM 813 C CA . GLU A 1 105 ? 15.703 -0.446 4.286 1.00 37.19 104 GLU A CA 1
ATOM 814 C C . GLU A 1 105 ? 16.111 -0.577 5.751 1.00 38.18 104 GLU A C 1
ATOM 815 O O . GLU A 1 105 ? 15.637 0.168 6.620 1.00 36.75 104 GLU A O 1
ATOM 821 N N . LEU A 1 106 ? 16.973 -1.547 6.025 1.00 38.99 105 LEU A N 1
ATOM 822 C CA . LEU A 1 106 ? 17.493 -1.728 7.368 1.00 38.86 105 LEU A CA 1
ATOM 823 C C . LEU A 1 106 ? 18.271 -0.475 7.765 1.00 39.42 105 LEU A C 1
ATOM 824 O O . LEU A 1 106 ? 18.041 0.078 8.839 1.00 37.87 105 LEU A O 1
ATOM 829 N N . ARG A 1 107 ? 19.171 -0.041 6.878 1.00 39.90 106 ARG A N 1
ATOM 830 C CA . ARG A 1 107 ? 19.946 1.194 7.048 1.00 40.33 106 ARG A CA 1
ATOM 831 C C . ARG A 1 107 ? 19.055 2.404 7.352 1.00 40.90 106 ARG A C 1
ATOM 832 O O . ARG A 1 107 ? 19.374 3.222 8.218 1.00 38.82 106 ARG A O 1
ATOM 840 N N . HIS A 1 108 ? 17.937 2.494 6.636 1.00 41.27 107 HIS A N 1
ATOM 841 C CA . HIS A 1 108 ? 17.014 3.622 6.738 1.00 40.87 107 HIS A CA 1
ATOM 842 C C . HIS A 1 108 ? 16.321 3.744 8.100 1.00 39.80 107 HIS A C 1
ATOM 843 O O . HIS A 1 108 ? 16.273 4.830 8.670 1.00 40.07 107 HIS A O 1
ATOM 850 N N . VAL A 1 109 ? 15.778 2.644 8.618 1.00 39.09 108 VAL A N 1
ATOM 851 C CA . VAL A 1 109 ? 15.121 2.674 9.929 1.00 39.13 108 VAL A CA 1
ATOM 852 C C . VAL A 1 109 ? 16.140 2.987 11.024 1.00 37.42 108 VAL A C 1
ATOM 853 O O . VAL A 1 109 ? 15.883 3.824 11.895 1.00 36.34 108 VAL A O 1
ATOM 857 N N . MET A 1 110 ? 17.303 2.347 10.950 1.00 36.49 109 MET A N 1
ATOM 858 C CA . MET A 1 110 ? 18.358 2.555 11.938 1.00 37.73 109 MET A CA 1
ATOM 859 C C . MET A 1 110 ? 18.785 4.023 11.962 1.00 37.60 109 MET A C 1
ATOM 860 O O . MET A 1 110 ? 18.925 4.619 13.027 1.00 36.10 109 MET A O 1
ATOM 865 N N . THR A 1 111 ? 18.969 4.604 10.783 1.00 37.87 110 THR A N 1
ATOM 866 C CA . THR A 1 111 ? 19.315 6.017 10.670 1.00 38.56 110 THR A CA 1
ATOM 867 C C . THR A 1 111 ? 18.192 6.922 11.185 1.00 39.52 110 THR A C 1
ATOM 868 O O . THR A 1 111 ? 18.455 7.886 11.915 1.00 39.53 110 THR A O 1
ATOM 872 N N . ASN A 1 112 ? 16.954 6.604 10.808 1.00 40.24 111 ASN A N 1
ATOM 873 C CA . ASN A 1 112 ? 15.787 7.341 11.296 1.00 40.26 111 ASN A CA 1
ATOM 874 C C . ASN A 1 112 ? 15.716 7.306 12.814 1.00 39.17 111 ASN A C 1
ATOM 875 O O . ASN A 1 112 ? 15.437 8.323 13.438 1.00 39.72 111 ASN A O 1
ATOM 880 N N . LEU A 1 113 ? 15.985 6.139 13.391 1.00 38.16 112 LEU A N 1
ATOM 881 C CA . LEU A 1 113 ? 16.030 5.965 14.853 1.00 39.07 112 LEU A CA 1
ATOM 882 C C . LEU A 1 113 ? 17.073 6.827 15.555 1.00 38.07 112 LEU A C 1
ATOM 883 O O . LEU A 1 113 ? 16.889 7.207 16.711 1.00 38.36 112 LEU A O 1
ATOM 888 N N . GLY A 1 114 ? 18.173 7.112 14.868 1.00 37.47 113 GLY A N 1
ATOM 889 C CA . GLY A 1 114 ? 19.291 7.847 15.460 1.00 37.89 113 GLY A CA 1
ATOM 890 C C . GLY A 1 114 ? 20.574 7.037 15.579 1.00 38.40 113 GLY A C 1
ATOM 891 O O . GLY A 1 114 ? 21.571 7.541 16.102 1.00 35.78 113 GLY A O 1
ATOM 892 N N . GLU A 1 115 ? 20.551 5.788 15.100 1.00 38.91 114 GLU A N 1
ATOM 893 C CA . GLU A 1 115 ? 21.754 4.955 15.046 1.00 39.98 114 GLU A CA 1
ATOM 894 C C . GLU A 1 115 ? 22.635 5.449 13.910 1.00 41.76 114 GLU A C 1
ATOM 895 O O . GLU A 1 115 ? 22.143 5.937 12.891 1.00 41.45 114 GLU A O 1
ATOM 901 N N . LYS A 1 116 ? 23.940 5.313 14.097 1.00 43.98 115 LYS A N 1
ATOM 902 C CA . LYS A 1 116 ? 24.917 5.732 13.101 1.00 45.78 115 LYS A CA 1
ATOM 903 C C . LYS A 1 116 ? 25.843 4.557 12.828 1.00 46.31 115 LYS A C 1
ATOM 904 O O . LYS A 1 116 ? 26.535 4.071 13.722 1.00 46.42 115 LYS A O 1
ATOM 910 N N . LEU A 1 117 ? 25.825 4.083 11.591 1.00 47.48 116 LEU A N 1
ATOM 911 C CA . LEU A 1 117 ? 26.644 2.943 11.205 1.00 48.46 116 LEU A CA 1
ATOM 912 C C . LEU A 1 117 ? 26.869 2.876 9.702 1.00 48.90 116 LEU A C 1
ATOM 913 O O . LEU A 1 117 ? 26.059 3.360 8.904 1.00 49.13 116 LEU A O 1
ATOM 918 N N . THR A 1 118 ? 27.986 2.262 9.336 1.00 49.12 117 THR A N 1
ATOM 919 C CA . THR A 1 118 ? 28.395 2.165 7.949 1.00 49.42 117 THR A CA 1
ATOM 920 C C . THR A 1 118 ? 27.549 1.122 7.241 1.00 49.69 117 THR A C 1
ATOM 921 O O . THR A 1 118 ? 27.009 0.208 7.868 1.00 49.32 117 THR A O 1
ATOM 925 N N . ASP A 1 119 ? 27.442 1.272 5.926 1.00 50.19 118 ASP A N 1
ATOM 926 C CA . ASP A 1 119 ? 26.766 0.293 5.080 1.00 50.43 118 ASP A CA 1
ATOM 927 C C . ASP A 1 119 ? 27.368 -1.097 5.301 1.00 50.49 118 ASP A C 1
ATOM 928 O O . ASP A 1 119 ? 26.677 -2.107 5.178 1.00 51.03 118 ASP A O 1
ATOM 933 N N . GLU A 1 120 ? 28.654 -1.127 5.641 1.00 50.41 119 GLU A N 1
ATOM 934 C CA . GLU A 1 120 ? 29.357 -2.358 6.012 1.00 50.18 119 GLU A CA 1
ATOM 935 C C . GLU A 1 120 ? 28.671 -3.067 7.176 1.00 49.76 119 GLU A C 1
ATOM 936 O O . GLU A 1 120 ? 28.431 -4.273 7.120 1.00 49.85 119 GLU A O 1
ATOM 942 N N . GLU A 1 121 ? 28.370 -2.312 8.230 1.00 49.09 120 GLU A N 1
ATOM 943 C CA . GLU A 1 121 ? 27.717 -2.859 9.432 1.00 48.56 120 GLU A CA 1
ATOM 944 C C . GLU A 1 121 ? 26.294 -3.364 9.151 1.00 47.57 120 GLU A C 1
ATOM 945 O O . GLU A 1 121 ? 25.833 -4.332 9.757 1.00 47.26 120 GLU A O 1
ATOM 951 N N . VAL A 1 122 ? 25.618 -2.707 8.215 1.00 46.84 121 VAL A N 1
ATOM 952 C CA . VAL A 1 122 ? 24.266 -3.082 7.811 1.00 46.04 121 VAL A CA 1
ATOM 953 C C . VAL A 1 122 ? 24.299 -4.394 7.026 1.00 45.37 121 VAL A C 1
ATOM 954 O O . VAL A 1 122 ? 23.533 -5.317 7.314 1.00 44.55 121 VAL A O 1
ATOM 958 N N . ASP A 1 123 ? 25.196 -4.464 6.044 1.00 44.64 122 ASP A N 1
ATOM 959 C CA . ASP A 1 123 ? 25.416 -5.685 5.259 1.00 44.01 122 ASP A CA 1
ATOM 960 C C . ASP A 1 123 ? 25.691 -6.883 6.160 1.00 43.46 122 ASP A C 1
ATOM 961 O O . ASP A 1 123 ? 25.159 -7.966 5.937 1.00 42.63 122 ASP A O 1
ATOM 966 N N . GLU A 1 124 ? 26.531 -6.673 7.171 1.00 43.77 123 GLU A N 1
ATOM 967 C CA . GLU A 1 124 ? 26.878 -7.717 8.141 1.00 44.10 123 GLU A CA 1
ATOM 968 C C . GLU A 1 124 ? 25.630 -8.254 8.831 1.00 43.33 123 GLU A C 1
ATOM 969 O O . GLU A 1 124 ? 25.413 -9.463 8.886 1.00 43.09 123 GLU A O 1
ATOM 975 N N . MET A 1 125 ? 24.811 -7.342 9.347 1.00 42.95 124 MET A N 1
ATOM 976 C CA . MET A 1 125 ? 23.554 -7.702 10.001 1.00 41.62 124 MET A CA 1
ATOM 977 C C . MET A 1 125 ? 22.653 -8.508 9.092 1.00 41.25 124 MET A C 1
ATOM 978 O O . MET A 1 125 ? 22.114 -9.528 9.513 1.00 41.65 124 MET A O 1
ATOM 983 N N . ILE A 1 126 ? 22.483 -8.039 7.856 1.00 41.06 125 ILE A N 1
ATOM 984 C CA . ILE A 1 126 ? 21.668 -8.737 6.851 1.00 40.57 125 ILE A CA 1
ATOM 985 C C . ILE A 1 126 ? 22.169 -10.153 6.624 1.00 40.87 125 ILE A C 1
ATOM 986 O O . ILE A 1 126 ? 21.403 -11.116 6.709 1.00 40.45 125 ILE A O 1
ATOM 991 N N . ARG A 1 127 ? 23.454 -10.270 6.315 1.00 41.74 126 ARG A N 1
ATOM 992 C CA . ARG A 1 127 ? 24.072 -11.571 6.026 1.00 42.40 126 ARG A CA 1
ATOM 993 C C . ARG A 1 127 ? 23.949 -12.543 7.203 1.00 42.21 126 ARG A C 1
ATOM 994 O O . ARG A 1 127 ? 23.807 -13.744 7.010 1.00 41.43 126 ARG A O 1
ATOM 1002 N N . GLU A 1 128 ? 23.971 -11.999 8.415 1.00 42.48 127 GLU A N 1
ATOM 1003 C CA . GLU A 1 128 ? 23.802 -12.782 9.638 1.00 42.74 127 GLU A CA 1
ATOM 1004 C C . GLU A 1 128 ? 22.424 -13.445 9.707 1.00 42.04 127 GLU A C 1
ATOM 1005 O O . GLU A 1 128 ? 22.306 -14.616 10.083 1.00 42.72 127 GLU A O 1
ATOM 1011 N N . ALA A 1 129 ? 21.394 -12.692 9.333 1.00 40.54 128 ALA A N 1
ATOM 1012 C CA . ALA A 1 129 ? 20.007 -13.159 9.397 1.00 40.06 128 ALA A CA 1
ATOM 1013 C C . ALA A 1 129 ? 19.537 -13.899 8.131 1.00 40.19 128 ALA A C 1
ATOM 1014 O O . ALA A 1 129 ? 18.498 -14.563 8.147 1.00 39.44 128 ALA A O 1
ATOM 1016 N N . ASP A 1 130 ? 20.293 -13.781 7.045 1.00 39.96 129 ASP A N 1
ATOM 1017 C CA . ASP A 1 130 ? 19.864 -14.302 5.738 1.00 40.25 129 ASP A CA 1
ATOM 1018 C C . ASP A 1 130 ? 20.144 -15.807 5.626 1.00 40.19 129 ASP A C 1
ATOM 1019 O O . ASP A 1 130 ? 21.159 -16.233 5.058 1.00 41.05 129 ASP A O 1
ATOM 1024 N N . ILE A 1 131 ? 19.224 -16.602 6.172 1.00 39.30 130 ILE A N 1
ATOM 1025 C CA . ILE A 1 131 ? 19.339 -18.062 6.184 1.00 38.45 130 ILE A CA 1
ATOM 1026 C C . ILE A 1 131 ? 19.258 -18.666 4.767 1.00 38.14 130 ILE A C 1
ATOM 1027 O O . ILE A 1 131 ? 20.043 -19.556 4.420 1.00 36.13 130 ILE A O 1
ATOM 1032 N N . ASP A 1 132 ? 18.326 -18.177 3.956 1.00 38.69 131 ASP A N 1
ATOM 1033 C CA . ASP A 1 132 ? 18.071 -18.784 2.638 1.00 39.02 131 ASP A CA 1
ATOM 1034 C C . ASP A 1 132 ? 18.915 -18.247 1.481 1.00 37.95 131 ASP A C 1
ATOM 1035 O O . ASP A 1 132 ? 18.850 -18.784 0.374 1.00 37.76 131 ASP A O 1
ATOM 1040 N N . GLY A 1 133 ? 19.677 -17.184 1.726 1.00 36.64 132 GLY A N 1
ATOM 1041 C CA . GLY A 1 133 ? 20.751 -16.765 0.818 1.00 36.84 132 GLY A CA 1
ATOM 1042 C C . GLY A 1 133 ? 20.446 -15.755 -0.285 1.00 37.47 132 GLY A C 1
ATOM 1043 O O . GLY A 1 133 ? 21.293 -15.517 -1.145 1.00 37.49 132 GLY A O 1
ATOM 1044 N N . ASP A 1 134 ? 19.266 -15.139 -0.251 1.00 36.98 133 ASP A N 1
ATOM 1045 C CA . ASP A 1 134 ? 18.860 -14.177 -1.288 1.00 37.01 133 ASP A CA 1
ATOM 1046 C C . ASP A 1 134 ? 19.362 -12.746 -1.030 1.00 37.04 133 ASP A C 1
ATOM 1047 O O . ASP A 1 134 ? 19.023 -11.825 -1.767 1.00 37.52 133 ASP A O 1
ATOM 1052 N N . GLY A 1 135 ? 20.163 -12.560 0.020 1.00 37.44 134 GLY A N 1
ATOM 1053 C CA . GLY A 1 135 ? 20.700 -11.233 0.369 1.00 37.48 134 GLY A CA 1
ATOM 1054 C C . GLY A 1 135 ? 19.738 -10.270 1.049 1.00 37.95 134 GLY A C 1
ATOM 1055 O O . GLY A 1 135 ? 20.046 -9.086 1.192 1.00 37.95 134 GLY A O 1
ATOM 1056 N N . GLN A 1 136 ? 18.577 -10.773 1.467 1.00 38.44 135 GLN A N 1
ATOM 1057 C CA . GLN A 1 136 ? 17.548 -9.966 2.125 1.00 39.01 135 GLN A CA 1
ATOM 1058 C C . GLN A 1 136 ? 17.041 -10.730 3.338 1.00 38.31 135 GLN A C 1
ATOM 1059 O O . GLN A 1 136 ? 17.359 -11.907 3.500 1.00 37.55 135 GLN A O 1
ATOM 1065 N N . VAL A 1 137 ? 16.246 -10.069 4.180 1.00 37.58 136 VAL A N 1
ATOM 1066 C CA . VAL A 1 137 ? 15.635 -10.726 5.338 1.00 37.72 136 VAL A CA 1
ATOM 1067 C C . VAL A 1 137 ? 14.115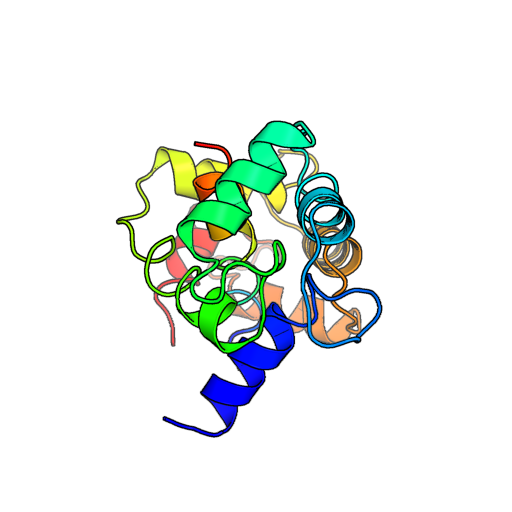 -10.769 5.245 1.00 38.08 136 VAL A C 1
ATOM 1068 O O . VAL A 1 137 ? 13.456 -9.741 5.283 1.00 38.30 136 VAL A O 1
ATOM 1072 N N . ASN A 1 138 ? 13.561 -11.974 5.115 1.00 38.62 137 ASN A N 1
ATOM 1073 C CA . ASN A 1 138 ? 12.106 -12.145 5.110 1.00 38.47 137 ASN A CA 1
ATOM 1074 C C . ASN A 1 138 ? 11.572 -12.309 6.540 1.00 38.70 137 ASN A C 1
ATOM 1075 O O . ASN A 1 138 ? 12.344 -12.239 7.501 1.00 38.53 137 ASN A O 1
ATOM 1080 N N . TYR A 1 139 ? 10.262 -12.513 6.677 1.00 38.11 138 TYR A N 1
ATOM 1081 C CA . TYR A 1 139 ? 9.635 -12.535 7.998 1.00 38.46 138 TYR A CA 1
ATOM 1082 C C . TYR A 1 139 ? 10.174 -13.661 8.872 1.00 38.07 138 TYR A C 1
ATOM 1083 O O . TYR A 1 139 ? 10.547 -13.434 10.018 1.00 37.79 138 TYR A O 1
ATOM 1092 N N . GLU A 1 140 ? 10.207 -14.869 8.319 1.00 38.45 139 GLU A N 1
ATOM 1093 C CA . GLU A 1 140 ? 10.676 -16.049 9.046 1.00 38.64 139 GLU A CA 1
ATOM 1094 C C . GLU A 1 140 ? 12.094 -15.810 9.568 1.00 38.10 139 GLU A C 1
ATOM 1095 O O . GLU A 1 140 ? 12.369 -16.017 10.749 1.00 36.15 139 GLU A O 1
ATOM 1101 N N . GLU A 1 141 ? 12.977 -15.335 8.691 1.00 37.90 140 GLU A N 1
ATOM 1102 C CA . GLU A 1 141 ? 14.371 -15.056 9.070 1.00 38.47 140 GLU A CA 1
ATOM 1103 C C . GLU A 1 141 ? 14.480 -14.018 10.194 1.00 39.09 140 GLU A C 1
ATOM 1104 O O . GLU A 1 141 ? 15.283 -14.173 11.106 1.00 38.22 140 GLU A O 1
ATOM 1110 N N . PHE A 1 142 ? 13.658 -12.977 10.093 1.00 39.29 141 PHE A N 1
ATOM 1111 C CA . PHE A 1 142 ? 13.562 -11.891 11.077 1.00 41.34 141 PHE A CA 1
ATOM 1112 C C . PHE A 1 142 ? 13.199 -12.437 12.460 1.00 41.11 141 PHE A C 1
ATOM 1113 O O . PHE A 1 142 ? 13.867 -12.154 13.466 1.00 41.99 141 PHE A O 1
ATOM 1121 N N . VAL A 1 143 ? 12.143 -13.240 12.490 1.00 42.13 142 VAL A N 1
ATOM 1122 C CA . VAL A 1 143 ? 11.698 -13.901 13.719 1.00 42.42 142 VAL A CA 1
ATOM 1123 C C . VAL A 1 143 ? 12.800 -14.800 14.290 1.00 42.07 142 VAL A C 1
ATOM 1124 O O . VAL A 1 143 ? 13.038 -14.810 15.490 1.00 40.78 142 VAL A O 1
ATOM 1128 N N . GLN A 1 144 ? 13.455 -15.569 13.425 1.00 42.56 143 GLN A N 1
ATOM 1129 C CA . GLN A 1 144 ? 14.510 -16.489 13.867 1.00 43.05 143 GLN A CA 1
ATOM 1130 C C . GLN A 1 144 ? 15.734 -15.765 14.462 1.00 43.05 143 GLN A C 1
ATOM 1131 O O . GLN A 1 144 ? 16.332 -16.250 15.420 1.00 40.41 143 GLN A O 1
ATOM 1137 N N . MET A 1 145 ? 16.081 -14.608 13.895 1.00 43.52 144 MET A N 1
ATOM 1138 C CA . MET A 1 145 ? 17.231 -13.800 14.344 1.00 43.93 144 MET A CA 1
ATOM 1139 C C . MET A 1 145 ? 17.086 -13.321 15.788 1.00 44.19 144 MET A C 1
ATOM 1140 O O . MET A 1 145 ? 18.066 -13.224 16.518 1.00 44.55 144 MET A O 1
ATOM 1145 N N A MET A 1 146 ? 15.856 -13.019 16.181 0.50 44.44 145 MET A N 1
ATOM 1146 N N B MET A 1 146 ? 15.855 -13.037 16.195 0.50 44.13 145 MET A N 1
ATOM 1147 C CA A MET A 1 146 ? 15.570 -12.514 17.524 0.50 45.40 145 MET A CA 1
ATOM 1148 C CA B MET A 1 146 ? 15.582 -12.528 17.539 0.50 44.84 145 MET A CA 1
ATOM 1149 C C A MET A 1 146 ? 15.694 -13.583 18.628 0.50 45.42 145 MET A C 1
ATOM 1150 C C B MET A 1 146 ? 15.710 -13.589 18.635 0.50 45.11 145 MET A C 1
ATOM 1151 O O A MET A 1 146 ? 15.766 -13.241 19.809 0.50 44.95 145 MET A O 1
ATOM 1152 O O B MET A 1 146 ? 15.797 -13.250 19.816 0.50 44.65 145 MET A O 1
ATOM 1161 N N . THR A 1 147 ? 15.727 -14.862 18.245 1.00 45.16 146 THR A N 1
ATOM 1162 C CA . THR A 1 147 ? 15.946 -15.970 19.198 1.00 46.57 146 THR A CA 1
ATOM 1163 C C . THR A 1 147 ? 17.431 -16.277 19.431 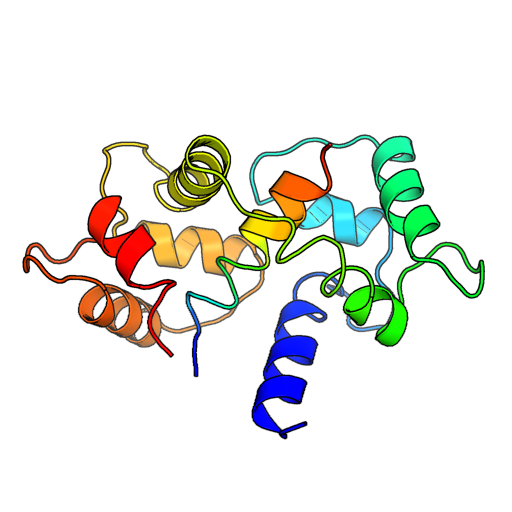1.00 46.44 146 THR A C 1
ATOM 1164 O O . THR A 1 147 ? 17.780 -16.951 20.396 1.00 45.83 146 THR A O 1
ATOM 1168 N N . ALA A 1 148 ? 18.299 -15.802 18.541 1.00 46.77 147 ALA A N 1
ATOM 1169 C CA . ALA A 1 148 ? 19.744 -16.009 18.687 1.00 48.08 147 ALA A CA 1
ATOM 1170 C C . ALA A 1 148 ? 20.318 -15.075 19.753 1.00 49.13 147 ALA A C 1
ATOM 1171 O O . ALA A 1 148 ? 19.679 -14.088 20.129 1.00 49.86 147 ALA A O 1
ATOM 1173 N N . LYS A 1 149 ? 21.515 -15.394 20.247 1.00 50.23 148 LYS A N 1
ATOM 1174 C CA . LYS A 1 149 ? 22.157 -14.599 21.313 1.00 50.67 148 LYS A CA 1
ATOM 1175 C C . LYS A 1 149 ? 22.109 -13.095 21.029 1.00 51.15 148 LYS A C 1
ATOM 1176 O O . LYS A 1 149 ? 21.331 -12.355 21.636 1.00 50.85 148 LYS A O 1
ATOM 1182 N N . ARG B 2 1 ? 28.003 -7.377 19.185 1.00 46.72 302 ARG B N 1
ATOM 1183 C CA . ARG B 2 1 ? 26.760 -7.357 20.009 1.00 46.33 302 ARG B CA 1
ATOM 1184 C C . ARG B 2 1 ? 25.523 -7.699 19.165 1.00 45.97 302 ARG B C 1
ATOM 1185 O 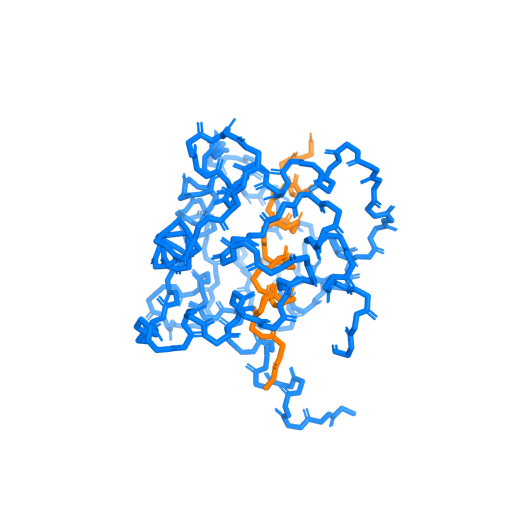O . ARG B 2 1 ? 25.650 -8.201 18.047 1.00 45.38 302 ARG B O 1
ATOM 1193 N N . ARG B 2 2 ? 24.340 -7.426 19.716 1.00 45.51 303 ARG B N 1
ATOM 1194 C CA . ARG B 2 2 ? 23.066 -7.729 19.066 1.00 45.30 303 ARG B CA 1
ATOM 1195 C C . ARG B 2 2 ? 22.476 -6.434 18.521 1.00 44.25 303 ARG B C 1
ATOM 1196 O O . ARG B 2 2 ? 21.563 -5.860 19.125 1.00 44.48 303 ARG B O 1
ATOM 1204 N N . ARG B 2 3 ? 23.005 -5.959 17.400 1.00 43.80 304 ARG B N 1
ATOM 1205 C CA . ARG B 2 3 ? 22.513 -4.714 16.797 1.00 43.54 304 ARG B CA 1
ATOM 1206 C C . ARG B 2 3 ? 21.024 -4.844 16.485 1.00 42.27 304 ARG B C 1
ATOM 1207 O O . ARG B 2 3 ? 20.207 -4.026 16.941 1.00 41.18 304 ARG B O 1
ATOM 1215 N N A TRP B 2 4 ? 20.647 -5.880 15.750 0.50 41.57 305 TRP B N 1
ATOM 1216 N N B TRP B 2 4 ? 20.704 -5.872 15.691 0.50 41.96 305 TRP B N 1
ATOM 1217 C CA A TRP B 2 4 ? 19.247 -6.006 15.348 0.50 41.05 305 TRP B CA 1
ATOM 1218 C CA B TRP B 2 4 ? 19.324 -6.240 15.328 0.50 41.88 305 TRP B CA 1
ATOM 1219 C C A TRP B 2 4 ? 18.307 -6.246 16.538 0.50 40.88 305 TRP B C 1
ATOM 1220 C C B TRP B 2 4 ? 18.392 -6.213 16.535 0.50 41.32 305 TRP B C 1
ATOM 1221 O O A TRP B 2 4 ? 17.190 -5.726 16.555 0.50 40.13 305 TRP B O 1
ATOM 1222 O O B TRP B 2 4 ? 17.390 -5.496 16.558 0.50 40.75 305 TRP B O 1
ATOM 1243 N N . LYS B 2 5 ? 18.741 -7.025 17.526 1.00 40.79 306 LYS B N 1
ATOM 1244 C CA . LYS B 2 5 ? 17.889 -7.282 18.686 1.00 41.23 306 LYS B CA 1
ATOM 1245 C C . LYS B 2 5 ? 17.610 -6.006 19.471 1.00 41.63 306 LYS B C 1
ATOM 1246 O O . LYS B 2 5 ? 16.474 -5.760 19.867 1.00 39.11 306 LYS B O 1
ATOM 1252 N N . LEU B 2 6 ? 18.642 -5.187 19.665 1.00 41.19 307 LEU B N 1
ATOM 1253 C CA . LEU B 2 6 ? 18.478 -3.899 20.337 1.00 40.81 307 LEU B CA 1
ATOM 1254 C C . LEU B 2 6 ? 17.488 -3.007 19.590 1.00 41.01 307 LEU B C 1
ATOM 1255 O O . LEU B 2 6 ? 16.550 -2.476 20.179 1.00 41.36 307 LEU B O 1
ATOM 1260 N N . ASP B 2 7 ? 17.680 -2.855 18.284 1.00 41.51 308 ASP B N 1
ATOM 1261 C CA . ASP B 2 7 ? 16.765 -2.033 17.489 1.00 42.82 308 ASP B CA 1
ATOM 1262 C C . ASP B 2 7 ? 15.357 -2.611 17.436 1.00 42.21 308 ASP B C 1
ATOM 1263 O O . ASP B 2 7 ? 14.386 -1.877 17.601 1.00 43.61 308 ASP B O 1
ATOM 1268 N N . PHE B 2 8 ? 15.250 -3.921 17.236 1.00 41.97 309 PHE B N 1
ATOM 1269 C CA . PHE B 2 8 ? 13.957 -4.594 17.358 1.00 41.76 309 PHE B CA 1
ATOM 1270 C C . PHE B 2 8 ? 13.274 -4.246 18.675 1.00 41.16 309 PHE B C 1
ATOM 1271 O O . PHE B 2 8 ? 12.076 -3.963 18.702 1.00 41.32 309 PHE B O 1
ATOM 1279 N N A SER B 2 9 ? 14.048 -4.293 19.759 0.50 40.21 310 SER B N 1
ATOM 1280 N N B SER B 2 9 ? 14.037 -4.304 19.760 0.50 40.14 310 SER B N 1
ATOM 1281 C CA A SER B 2 9 ? 13.545 -3.999 21.111 0.50 40.74 310 SER B CA 1
ATOM 1282 C CA B SER B 2 9 ? 13.516 -4.011 21.098 0.50 40.63 310 SER B CA 1
ATOM 1283 C C A SER B 2 9 ? 12.921 -2.602 21.178 0.50 40.45 310 SER B C 1
ATOM 1284 C C B SER B 2 9 ? 12.925 -2.599 21.190 0.50 40.39 310 SER B C 1
ATOM 1285 O O A SER B 2 9 ? 11.842 -2.417 21.745 0.50 40.45 310 SER B O 1
ATOM 1286 O O B SER B 2 9 ? 11.866 -2.398 21.789 0.50 40.39 310 SER B O 1
ATOM 1291 N N . ILE B 2 10 ? 13.602 -1.632 20.585 1.00 40.05 311 ILE B N 1
ATOM 1292 C CA . ILE B 2 10 ? 13.115 -0.244 20.565 1.00 40.58 311 ILE B CA 1
ATOM 1293 C C . ILE B 2 10 ? 11.840 -0.094 19.748 1.00 39.84 311 ILE B C 1
ATOM 1294 O O . ILE B 2 10 ? 10.918 0.614 20.147 1.00 38.78 311 ILE B O 1
ATOM 1299 N N . VAL B 2 11 ? 11.787 -0.768 18.602 1.00 39.49 312 VAL B N 1
ATOM 1300 C CA . VAL B 2 11 ? 10.587 -0.784 17.790 1.00 40.35 312 VAL B CA 1
ATOM 1301 C C . VAL B 2 11 ? 9.448 -1.479 18.534 1.00 40.72 312 VAL B C 1
ATOM 1302 O O . VAL B 2 11 ? 8.313 -0.991 18.537 1.00 41.13 312 VAL B O 1
ATOM 1306 N N . SER B 2 12 ? 9.728 -2.605 19.181 1.00 40.91 313 SER B N 1
ATOM 1307 C CA . SER B 2 12 ? 8.655 -3.310 19.895 1.00 41.51 313 SER B CA 1
ATOM 1308 C C . SER B 2 12 ? 8.174 -2.479 21.103 1.00 40.08 313 SER B C 1
ATOM 1309 O O . SER B 2 12 ? 6.979 -2.413 21.353 1.00 38.64 313 SER B O 1
ATOM 1312 N N . LEU B 2 13 ? 9.096 -1.808 21.802 1.00 38.84 314 LEU B N 1
ATOM 1313 C CA . LEU B 2 13 ? 8.734 -0.921 22.920 1.00 39.12 314 LEU B CA 1
ATOM 1314 C C . LEU B 2 13 ? 7.747 0.151 22.446 1.00 39.12 314 LEU B C 1
ATOM 1315 O O . LEU B 2 13 ? 6.659 0.340 23.032 1.00 37.57 314 LEU B O 1
ATOM 1320 N N . CYS B 2 14 ? 8.124 0.843 21.375 1.00 39.12 315 CYS B N 1
ATOM 1321 C CA . CYS B 2 14 ? 7.311 1.942 20.840 1.00 38.77 315 CYS B CA 1
ATOM 1322 C C . CYS B 2 14 ? 5.922 1.491 20.432 1.00 38.48 315 CYS B C 1
ATOM 1323 O O . CYS B 2 14 ? 4.946 2.179 20.703 1.00 37.56 315 CYS B O 1
ATOM 1326 N N . ASN B 2 15 ? 5.856 0.357 19.739 1.00 39.42 316 ASN B N 1
ATOM 1327 C CA . ASN B 2 15 ? 4.597 -0.280 19.425 1.00 39.49 316 ASN B CA 1
ATOM 1328 C C . ASN B 2 15 ? 3.808 -0.565 20.709 1.00 39.03 316 ASN B C 1
ATOM 1329 O O . ASN B 2 15 ? 2.627 -0.316 20.747 1.00 36.79 316 ASN B O 1
ATOM 1334 N N . HIS B 2 16 ? 4.472 -1.066 21.757 1.00 38.96 317 HIS B N 1
ATOM 1335 C CA . HIS B 2 16 ? 3.783 -1.398 23.027 1.00 39.63 317 HIS B CA 1
ATOM 1336 C C . HIS B 2 16 ? 3.262 -0.160 23.760 1.00 39.38 317 HIS B C 1
ATOM 1337 O O . HIS B 2 16 ? 2.203 -0.205 24.383 1.00 37.92 317 HIS B O 1
ATOM 1344 N N . LEU B 2 17 ? 4.011 0.937 23.683 1.00 38.58 318 LEU B N 1
ATOM 1345 C CA . LEU B 2 17 ? 3.653 2.184 24.378 1.00 39.63 318 LEU B CA 1
ATOM 1346 C C . LEU B 2 17 ? 2.386 2.841 23.835 1.00 41.64 318 LEU B C 1
ATOM 1347 O O . LEU B 2 17 ? 1.606 3.415 24.590 1.00 40.79 318 LEU B O 1
ATOM 1352 N N . THR B 2 18 ? 2.203 2.781 22.521 1.00 43.61 319 THR B N 1
ATOM 1353 C CA . THR B 2 18 ? 0.969 3.241 21.921 1.00 45.44 319 THR B CA 1
ATOM 1354 C C . THR B 2 18 ? -0.048 2.136 22.152 1.00 47.62 319 THR B C 1
ATOM 1355 O O . THR B 2 18 ? -0.330 1.334 21.262 1.00 48.47 319 THR B O 1
ATOM 1359 N N . ARG B 2 19 ? -0.561 2.087 23.381 1.00 48.95 320 ARG B N 1
ATOM 1360 C CA . ARG B 2 19 ? -1.450 1.022 23.816 1.00 51.27 320 ARG B CA 1
ATOM 1361 C C . ARG B 2 19 ? -2.851 1.325 23.332 1.00 52.92 320 ARG B C 1
ATOM 1362 O O . ARG B 2 19 ? -3.247 0.903 22.241 1.00 54.66 320 ARG B O 1
#

InterPro domains:
  IPR002048 EF-hand domain [PF13499] (12-73)
  IPR002048 EF-hand domain [PF13499] (83-147)
  IPR002048 EF-hand domain [PS50222] (8-43)
  IPR002048 EF-hand domain [PS50222] (44-79)
  IPR002048 EF-hand domain [PS50222] (81-116)
  IPR002048 EF-hand domain [PS50222] (117-149)
  IPR002048 EF-hand domain [SM00054] (12-40)
  IPR002048 EF-hand domain [SM00054] (48-76)
  IPR002048 EF-hand domain [SM00054] (85-113)
  IPR002048 EF-hand domain [SM00054] (121-149)
  IPR002048 EF-hand domain [cd00051] (12-74)
  IPR002048 EF-hand domain [cd00051] (85-147)
  IPR011992 EF-hand domain pair [SSF47473] (2-147)
  IPR018247 EF-Hand 1, calcium-binding site [PS00018] (21-33)
  IPR018247 EF-Hand 1, calcium-binding site [PS00018] (57-69)
  IPR018247 EF-Hand 1, calcium-binding site [PS00018] (94-106)
  IPR018247 EF-Hand 1, calcium-binding site [PS00018] (130-142)
  IPR050230 Calmodulin/Myosin light chain/Troponin C-like [PTHR23048] (2-148)

Nearest PDB structures (foldseek):
  3evu-assembly1_A-2  TM=8.902E-01  e=1.450E-21  Aequorea victoria
  3ek7-assembly1_A-2  TM=8.825E-01  e=4.568E-21  synthetic construct
  1vrk-assembly1_A  TM=8.806E-01  e=2.726E-21  synthetic construct
  1qs7-assembly2_C  TM=8.779E-01  e=4.313E-21  Escherichia coli
  2lv6-assembly1_A  TM=7.974E-01  e=6.825E-21  Homo sapiens

Radius of gyration: 15.73 Å; Cα contacts (8 Å, |Δi|>4): 176; chains: 2; bounding box: 31×35×42 Å

Solvent-accessible surface area: 8855 Å² total; per-residue (Å²): 164,77,151,72,72,62,23,21,59,107,33,4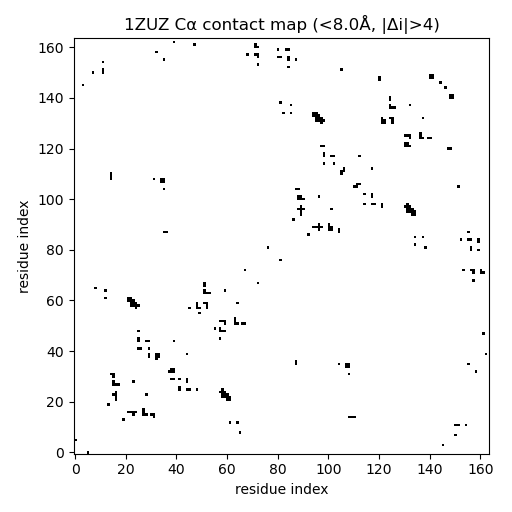,12,70,8,0,9,90,103,62,92,34,38,0,42,18,157,11,0,0,58,1,0,112,43,13,65,41,123,14,74,109,67,86,4,54,88,16,0,82,94,7,20,100,90,62,94,24,30,0,41,61,82,10,1,59,50,1,41,77,125,40,19,151,92,118,23,50,99,129,48,29,111,66,0,8,151,30,0,5,132,104,53,86,25,92,0,29,30,70,19,0,114,64,8,0,73,65,0,18,10,168,30,89,81,106,53,2,50,88,10,5,151,119,2,24,124,92,60,77,42,52,0,36,32,122,6,1,38,77,39,33,114,56,211,144,100,63,6,71,14,0,19,9,0,0,3,0,0,19,26,10,45,266